Protein AF-A0A940TG88-F1 (afdb_monomer_lite)

Radius of gyration: 20.16 Å; chains: 1; bounding box: 46×36×66 Å

Foldseek 3Di:
DVVVVVVVVVVVVVVVVQVVQVPKDPFFFWKWKDDPNRILDTFAWWKWKWFQHPVGIDIDTDHGDDLVVCVVPPPGREDEQDKIWIATPDFFPDKWKWKDAPVCPVVPVPIHTFDWDDPPPRHGTIGGDDPAWMKMKMKGWHDDPGMTIITIGIDIYHD

Sequence (159 aa):
MKIRRILFPVLLLLLLVAVLLQRVPKSPPLLRILNEGSGLGHINGSYEWTYLSLTGHSGTMACGMHPLDYFTGEKPQHASVGAYQLKFTLPPDELSVCCWPEKEIGNWENAEAIELATSDGVIDAVLQVQPGSYVYQISADWDGLLYEGTAEYCLYVKA

Secondary structure (DSSP, 8-state):
--HHHHHHHHHHHHHHHHHHHHTS-SSPPPEEEEETTEEEEEEPPEEEEEEEETTEEEEEEE----TTGGGTT---PPBPSSEEEEEESS--SEEEEEEEEGGGTT-GGGPEEEPPB-SBTBTT-EEEPPSS-EEEEEEEEEE-SSEEEEEEEEEEE--

pLDDT: mean 81.41, std 11.37, range [52.34, 96.0]

Structure (mmCIF, N/CA/C/O backbone):
data_AF-A0A940TG88-F1
#
_entry.id   AF-A0A940TG88-F1
#
loop_
_atom_site.group_PDB
_atom_site.id
_atom_site.type_symbol
_atom_site.label_atom_id
_atom_site.label_alt_id
_atom_site.label_comp_id
_atom_site.label_asym_id
_atom_site.label_entity_id
_atom_site.label_seq_id
_atom_site.pdbx_PDB_ins_code
_atom_site.Cartn_x
_atom_site.Cartn_y
_atom_site.Cartn_z
_atom_site.occupancy
_atom_site.B_iso_or_equiv
_atom_site.auth_seq_id
_atom_site.auth_comp_id
_atom_site.auth_asym_id
_atom_site.auth_atom_id
_atom_site.pdbx_PDB_model_num
ATOM 1 N N . MET A 1 1 ? 27.847 -11.192 -47.021 1.00 54.84 1 MET A N 1
ATOM 2 C CA . MET A 1 1 ? 26.538 -11.719 -46.550 1.00 54.84 1 MET A CA 1
ATOM 3 C C . MET A 1 1 ? 26.476 -12.094 -45.051 1.00 54.84 1 MET A C 1
ATOM 5 O O . MET A 1 1 ? 25.535 -12.767 -44.654 1.00 54.84 1 MET A O 1
ATOM 9 N N . LYS A 1 2 ? 27.412 -11.645 -44.189 1.00 56.09 2 LYS A N 1
ATOM 10 C CA . LYS A 1 2 ? 27.388 -11.918 -42.729 1.00 56.09 2 LYS A CA 1
ATOM 11 C C . LYS A 1 2 ? 26.710 -10.814 -41.897 1.00 56.09 2 LYS A C 1
ATOM 13 O O . LYS A 1 2 ? 26.048 -11.122 -40.918 1.00 56.09 2 LYS A O 1
ATOM 18 N N . ILE A 1 3 ? 26.773 -9.559 -42.348 1.00 57.62 3 ILE A N 1
ATOM 19 C CA . ILE A 1 3 ? 26.207 -8.390 -41.645 1.00 57.62 3 ILE A CA 1
ATOM 20 C C . ILE A 1 3 ? 24.677 -8.489 -41.495 1.00 57.62 3 ILE A C 1
ATOM 22 O O . ILE A 1 3 ? 24.158 -8.296 -40.403 1.00 57.62 3 ILE A O 1
ATOM 26 N N . ARG A 1 4 ? 23.949 -8.914 -42.541 1.00 58.94 4 ARG A N 1
ATOM 27 C CA . ARG A 1 4 ? 22.483 -9.112 -42.482 1.00 58.94 4 ARG A CA 1
ATOM 28 C C . ARG A 1 4 ? 22.038 -10.224 -41.516 1.00 58.94 4 ARG A C 1
ATOM 30 O O . ARG A 1 4 ? 20.924 -10.160 -41.016 1.00 58.94 4 ARG A O 1
ATOM 37 N N . ARG A 1 5 ? 22.895 -11.220 -41.241 1.00 61.31 5 ARG A N 1
ATOM 38 C CA . ARG A 1 5 ? 22.587 -12.337 -40.325 1.00 61.31 5 ARG A CA 1
ATOM 39 C C . ARG A 1 5 ? 22.680 -11.948 -38.846 1.00 61.31 5 ARG A C 1
ATOM 41 O O . ARG A 1 5 ? 22.061 -12.613 -38.030 1.00 61.31 5 ARG A O 1
ATOM 48 N N . ILE A 1 6 ? 23.419 -10.884 -38.520 1.00 69.12 6 ILE A N 1
ATOM 49 C CA . ILE A 1 6 ? 23.583 -10.372 -37.148 1.00 69.12 6 ILE A CA 1
ATOM 50 C C . ILE A 1 6 ? 22.679 -9.154 -36.911 1.00 69.12 6 ILE A C 1
ATOM 52 O O . ILE A 1 6 ? 22.155 -8.979 -35.817 1.00 69.12 6 ILE A O 1
ATOM 56 N N . LEU A 1 7 ? 22.414 -8.352 -37.949 1.00 77.12 7 LEU A N 1
ATOM 57 C CA . LEU A 1 7 ? 21.547 -7.176 -37.836 1.00 77.12 7 LEU A CA 1
ATOM 58 C C . LEU A 1 7 ? 20.109 -7.538 -37.427 1.00 77.12 7 LEU A C 1
ATOM 60 O O . LEU A 1 7 ? 19.504 -6.840 -36.624 1.00 77.12 7 LEU A O 1
ATOM 64 N N . PHE A 1 8 ? 19.573 -8.640 -37.962 1.00 80.94 8 PHE A N 1
ATOM 65 C CA . PHE A 1 8 ? 18.212 -9.090 -37.668 1.00 80.94 8 PHE A CA 1
ATOM 66 C C . PHE A 1 8 ? 18.001 -9.514 -36.199 1.00 80.94 8 PHE A C 1
ATOM 68 O O . PHE A 1 8 ? 17.086 -8.978 -35.578 1.00 80.94 8 PHE A O 1
ATOM 75 N N . PRO A 1 9 ? 18.821 -10.403 -35.596 1.00 84.94 9 PRO A N 1
ATOM 76 C CA . PRO A 1 9 ? 18.647 -10.768 -34.189 1.00 84.94 9 PRO A CA 1
ATOM 77 C C . PRO A 1 9 ? 18.913 -9.600 -33.231 1.00 84.94 9 PRO A C 1
ATOM 79 O O . PRO A 1 9 ? 18.227 -9.492 -32.222 1.00 84.94 9 PRO A O 1
ATOM 82 N N . VAL A 1 10 ? 19.845 -8.694 -33.555 1.00 86.81 10 VAL A N 1
ATOM 83 C CA . VAL A 1 10 ? 20.082 -7.485 -32.746 1.00 86.81 10 VAL A CA 1
ATOM 84 C C . VAL A 1 10 ? 18.874 -6.549 -32.796 1.00 86.81 10 VAL A C 1
ATOM 86 O O . VAL A 1 10 ? 18.422 -6.082 -31.756 1.00 86.81 10 VAL A O 1
ATOM 89 N N . LEU A 1 11 ? 18.303 -6.314 -33.980 1.00 87.56 11 LEU A N 1
ATOM 90 C CA . LEU A 1 11 ? 17.103 -5.489 -34.122 1.00 87.56 11 LEU A CA 1
ATOM 91 C C . LEU A 1 11 ? 15.898 -6.109 -33.401 1.00 87.56 11 LEU A C 1
ATOM 93 O O . LEU A 1 11 ? 15.152 -5.397 -32.735 1.00 87.56 11 LEU A O 1
ATOM 97 N N . LEU A 1 12 ? 15.729 -7.431 -33.497 1.00 89.50 12 LEU A N 1
ATOM 98 C CA . LEU A 1 12 ? 14.677 -8.152 -32.783 1.00 89.50 12 LEU A CA 1
ATOM 99 C C . LEU A 1 12 ? 14.852 -8.042 -31.262 1.00 89.50 12 LEU A C 1
ATOM 101 O O . LEU A 1 12 ? 13.878 -7.789 -30.562 1.00 89.50 12 LEU A O 1
ATOM 105 N N . LEU A 1 13 ? 16.082 -8.173 -30.755 1.00 88.88 13 LEU A N 1
ATOM 106 C CA . LEU A 1 13 ? 16.380 -8.005 -29.333 1.00 88.88 13 LEU A CA 1
ATOM 107 C C . LEU A 1 13 ? 16.060 -6.583 -28.854 1.00 88.88 13 LEU A C 1
ATOM 109 O O . LEU A 1 13 ? 15.416 -6.423 -27.824 1.00 88.88 13 LEU A O 1
ATOM 113 N N . LEU A 1 14 ? 16.451 -5.557 -29.613 1.00 86.69 14 LEU A N 1
ATOM 114 C CA . LEU A 1 14 ? 16.140 -4.162 -29.281 1.00 86.69 14 LEU A CA 1
ATOM 115 C C . LEU A 1 14 ? 14.629 -3.898 -29.269 1.00 86.69 14 LEU A C 1
ATOM 117 O O . LEU A 1 14 ? 14.137 -3.210 -28.377 1.00 86.69 14 LEU A O 1
ATOM 121 N N . LEU A 1 15 ? 13.885 -4.482 -30.213 1.00 87.50 15 LEU A N 1
ATOM 122 C CA . LEU A 1 15 ? 12.423 -4.415 -30.224 1.00 87.50 15 LEU A CA 1
ATOM 123 C C . LEU A 1 15 ? 11.818 -5.109 -29.000 1.00 87.50 15 LEU A C 1
ATOM 125 O O . LEU A 1 15 ? 10.914 -4.555 -28.383 1.00 87.50 15 LEU A O 1
ATOM 129 N N . LEU A 1 16 ? 12.329 -6.280 -28.610 1.00 87.06 16 LEU A N 1
ATOM 130 C CA . LEU A 1 16 ? 11.867 -6.986 -27.412 1.00 87.06 16 LEU A CA 1
ATOM 131 C C . LEU A 1 16 ? 12.127 -6.172 -26.139 1.00 87.06 16 LEU A C 1
ATOM 133 O O . LEU A 1 16 ? 11.223 -6.034 -25.320 1.00 87.06 16 LEU A O 1
ATOM 137 N N . VAL A 1 17 ? 13.315 -5.579 -25.999 1.00 84.50 17 VAL A N 1
ATOM 138 C CA . VAL A 1 17 ? 13.644 -4.699 -24.865 1.00 84.50 17 VAL A CA 1
ATOM 139 C C . VAL A 1 17 ? 12.727 -3.475 -24.843 1.00 84.50 17 VAL A C 1
ATOM 141 O O . VAL A 1 17 ? 12.180 -3.143 -23.795 1.00 84.50 17 VAL A O 1
ATOM 144 N N . ALA A 1 18 ? 12.487 -2.839 -25.992 1.00 81.19 18 ALA A N 1
ATOM 145 C CA . ALA A 1 18 ? 11.577 -1.699 -26.073 1.00 81.19 18 ALA A CA 1
ATOM 146 C C . ALA A 1 18 ? 10.136 -2.072 -25.684 1.00 81.19 18 ALA A C 1
ATOM 148 O O . ALA A 1 18 ? 9.480 -1.315 -24.972 1.00 81.19 18 ALA A O 1
ATOM 149 N N . VAL A 1 19 ? 9.653 -3.248 -26.098 1.00 85.31 19 VAL A N 1
ATOM 150 C CA . VAL A 1 19 ? 8.323 -3.754 -25.721 1.00 85.31 19 VAL A CA 1
ATOM 151 C C . VAL A 1 19 ? 8.245 -4.082 -24.227 1.00 85.31 19 VAL A C 1
ATOM 153 O O . VAL A 1 19 ? 7.222 -3.807 -23.604 1.00 85.31 19 VAL A O 1
ATOM 156 N N . LEU A 1 20 ? 9.307 -4.637 -23.635 1.00 83.12 20 LEU A N 1
ATOM 157 C CA . LEU A 1 20 ? 9.364 -4.904 -22.194 1.00 83.12 20 LEU A CA 1
ATOM 158 C C . LEU A 1 20 ? 9.310 -3.603 -21.387 1.00 83.12 20 LEU A C 1
ATOM 160 O O . LEU A 1 20 ? 8.483 -3.484 -20.487 1.00 83.12 20 LEU A O 1
ATOM 164 N N . LEU A 1 21 ? 10.106 -2.600 -21.763 1.00 84.19 21 LEU A N 1
ATOM 165 C CA . LEU A 1 21 ? 10.128 -1.296 -21.089 1.00 84.19 21 LEU A CA 1
ATOM 166 C C . LEU A 1 21 ? 8.800 -0.531 -21.214 1.00 84.19 21 LEU A C 1
ATOM 168 O O . LEU A 1 21 ? 8.458 0.253 -20.337 1.00 84.19 21 LEU A O 1
ATOM 172 N N . GLN A 1 22 ? 8.005 -0.774 -22.263 1.00 81.94 22 GLN A N 1
ATOM 173 C CA . GLN A 1 22 ? 6.654 -0.204 -22.382 1.00 81.94 22 GLN A CA 1
ATOM 174 C C . GLN A 1 22 ? 5.649 -0.777 -21.374 1.00 81.94 22 GLN A C 1
ATOM 176 O O . GLN A 1 22 ? 4.619 -0.148 -21.134 1.00 81.94 22 GLN A O 1
ATOM 181 N N . ARG A 1 23 ? 5.918 -1.961 -20.810 1.00 85.19 23 ARG A N 1
ATOM 182 C CA . ARG A 1 23 ? 5.047 -2.626 -19.829 1.00 85.19 23 ARG A CA 1
ATOM 183 C C . ARG A 1 23 ? 5.430 -2.330 -18.383 1.00 85.19 23 ARG A C 1
ATOM 185 O O . ARG A 1 23 ? 4.711 -2.755 -17.485 1.00 85.19 23 ARG A O 1
ATOM 192 N N . VAL A 1 24 ? 6.539 -1.629 -18.166 1.00 89.12 24 VAL A N 1
ATOM 193 C CA . VAL A 1 24 ? 6.973 -1.231 -16.830 1.00 89.12 24 VAL A CA 1
ATOM 194 C C . VAL A 1 24 ? 5.954 -0.233 -16.253 1.00 89.12 24 VAL A C 1
ATOM 196 O O . VAL A 1 24 ? 5.640 0.762 -16.919 1.00 89.12 24 VAL A O 1
ATOM 199 N N . PRO A 1 25 ? 5.401 -0.491 -15.055 1.00 90.69 25 PRO A N 1
ATOM 200 C CA . PRO A 1 25 ? 4.473 0.423 -14.399 1.00 90.69 25 PRO A CA 1
ATOM 201 C C . PRO A 1 25 ? 5.142 1.773 -14.125 1.00 90.69 25 PRO A C 1
ATOM 203 O O . PRO A 1 25 ? 6.251 1.847 -13.602 1.00 90.69 25 PRO A O 1
ATOM 206 N N . LYS A 1 26 ? 4.449 2.856 -14.487 1.00 91.25 26 LYS A N 1
ATOM 207 C CA . LYS A 1 26 ? 4.937 4.241 -14.330 1.00 91.25 26 LYS A CA 1
ATOM 208 C C . LYS A 1 26 ? 4.436 4.927 -13.059 1.00 91.25 26 LYS A C 1
ATOM 210 O O . LYS A 1 26 ? 4.720 6.098 -12.848 1.00 91.25 26 LYS A O 1
ATOM 215 N N . SER A 1 27 ? 3.641 4.212 -12.280 1.00 90.00 27 SER A N 1
ATOM 216 C CA . SER A 1 27 ? 3.081 4.604 -10.994 1.00 90.00 27 SER A CA 1
ATOM 217 C C . SER A 1 27 ? 2.877 3.325 -10.181 1.00 90.00 27 SER A C 1
ATOM 219 O O . SER A 1 27 ? 2.790 2.247 -10.791 1.00 90.00 27 SER A O 1
ATOM 221 N N . PRO A 1 28 ? 2.726 3.420 -8.853 1.00 87.06 28 PRO A N 1
ATOM 222 C CA . PRO A 1 28 ? 2.474 2.248 -8.042 1.00 87.06 28 PRO A CA 1
ATOM 223 C C . PRO A 1 28 ? 1.177 1.555 -8.473 1.00 87.06 28 PRO A C 1
ATOM 225 O O . PRO A 1 28 ? 0.240 2.207 -8.963 1.00 87.06 28 PRO A O 1
ATOM 228 N N . PRO A 1 29 ? 1.093 0.233 -8.289 1.00 84.75 29 PRO A N 1
ATOM 229 C CA . PRO A 1 29 ? -0.133 -0.520 -8.492 1.00 84.75 29 PRO A CA 1
ATOM 230 C C . PRO A 1 29 ? -1.294 0.031 -7.657 1.00 84.75 29 PRO A C 1
ATOM 232 O O . PRO A 1 29 ? -1.144 0.391 -6.494 1.00 84.75 29 PRO A O 1
ATOM 235 N N . LEU A 1 30 ? -2.493 0.065 -8.239 1.00 83.19 30 LEU A N 1
ATOM 236 C CA . LEU A 1 30 ? -3.695 0.462 -7.506 1.00 83.19 30 LEU A CA 1
ATOM 237 C C . LEU A 1 30 ? -4.069 -0.605 -6.469 1.00 83.19 30 LEU A C 1
ATOM 239 O O . LEU A 1 30 ? -4.147 -1.792 -6.811 1.00 83.19 30 LEU A O 1
ATOM 243 N N . LEU A 1 31 ? -4.378 -0.160 -5.247 1.00 87.19 31 LEU A N 1
ATOM 244 C CA . LEU A 1 31 ? -4.985 -0.978 -4.201 1.00 87.19 31 LEU A CA 1
ATOM 245 C C . LEU A 1 31 ? -6.512 -0.973 -4.347 1.00 87.19 31 LEU A C 1
ATOM 247 O O . LEU A 1 31 ? -7.154 0.080 -4.426 1.00 87.19 31 LEU A O 1
ATOM 251 N N . ARG A 1 32 ? -7.098 -2.171 -4.351 1.00 87.25 32 ARG A N 1
ATOM 252 C CA . ARG A 1 32 ? -8.535 -2.406 -4.205 1.00 87.25 32 ARG A CA 1
ATOM 253 C C . ARG A 1 32 ? -8.812 -3.085 -2.879 1.00 87.25 32 ARG A C 1
ATOM 255 O O . ARG A 1 32 ? -8.217 -4.116 -2.581 1.00 87.25 32 ARG A O 1
ATOM 262 N N . ILE A 1 33 ? -9.775 -2.550 -2.140 1.00 84.94 33 ILE A N 1
ATOM 263 C CA . ILE A 1 33 ? -10.226 -3.129 -0.877 1.00 84.94 33 ILE A CA 1
ATOM 264 C C . ILE A 1 33 ? -11.574 -3.817 -1.106 1.00 84.94 33 ILE A C 1
ATOM 266 O O . ILE A 1 33 ? -12.520 -3.191 -1.588 1.00 84.94 33 ILE A O 1
ATOM 270 N N . LEU A 1 34 ? -11.664 -5.115 -0.807 1.00 85.31 34 LEU A N 1
ATOM 271 C CA . LEU A 1 34 ? -12.874 -5.917 -1.029 1.00 85.31 34 LEU A CA 1
ATOM 272 C C . LEU A 1 34 ? -13.433 -6.456 0.291 1.00 85.31 34 LEU A C 1
ATOM 274 O O . LEU A 1 34 ? -12.690 -7.044 1.070 1.00 85.31 34 LEU A O 1
ATOM 278 N N . ASN A 1 35 ? -14.745 -6.333 0.489 1.00 81.31 35 ASN A N 1
ATOM 279 C CA . ASN A 1 35 ? -15.496 -6.971 1.571 1.00 81.31 35 ASN A CA 1
ATOM 280 C C . ASN A 1 35 ? -16.485 -7.969 0.963 1.00 81.31 35 ASN A C 1
ATOM 282 O O . ASN A 1 35 ? -17.345 -7.567 0.183 1.00 81.31 35 ASN A O 1
ATOM 286 N N . GLU A 1 36 ? -16.320 -9.266 1.233 1.00 72.12 36 GLU A N 1
ATOM 287 C CA . GLU A 1 36 ? -17.204 -10.326 0.703 1.00 72.12 36 GLU A CA 1
ATOM 288 C C . GLU A 1 36 ? -17.443 -10.248 -0.827 1.00 72.12 36 GLU A C 1
ATOM 290 O O . GLU A 1 36 ? -18.507 -10.581 -1.342 1.00 72.12 36 GLU A O 1
ATOM 295 N N . GLY A 1 37 ? -16.445 -9.776 -1.585 1.00 64.94 37 GLY A N 1
ATOM 296 C CA . GLY A 1 37 ? -16.525 -9.597 -3.042 1.00 64.94 37 GLY A CA 1
ATOM 297 C C . GLY A 1 37 ? -17.142 -8.271 -3.512 1.00 64.94 37 GLY A C 1
ATOM 298 O O . GLY A 1 37 ? -17.016 -7.937 -4.691 1.00 64.94 37 GLY A O 1
ATOM 299 N N . SER A 1 38 ? -17.724 -7.475 -2.613 1.00 65.69 38 SER A N 1
ATOM 300 C CA . SER A 1 38 ? -18.133 -6.094 -2.884 1.00 65.69 38 SER A CA 1
ATOM 301 C C . SER A 1 38 ? -16.947 -5.153 -2.668 1.00 65.69 38 SER A C 1
ATOM 303 O O . SER A 1 38 ? -16.378 -5.069 -1.581 1.00 65.69 38 SER A O 1
ATOM 305 N N . GLY A 1 39 ? -16.520 -4.472 -3.732 1.00 65.00 39 GLY A N 1
ATOM 306 C CA . GLY A 1 39 ? -15.365 -3.581 -3.673 1.00 65.00 39 GLY A CA 1
ATOM 307 C C . GLY A 1 39 ? -15.700 -2.217 -3.083 1.00 65.00 39 GLY A C 1
ATOM 308 O O . GLY A 1 39 ? -16.563 -1.513 -3.604 1.00 65.00 39 GLY A O 1
ATOM 309 N N . LEU A 1 40 ? -14.930 -1.797 -2.082 1.00 64.81 40 LEU A N 1
ATOM 310 C CA . LEU A 1 40 ? -14.835 -0.413 -1.628 1.00 64.81 40 LEU A CA 1
ATOM 311 C C . LEU A 1 40 ? -13.943 0.409 -2.579 1.00 64.81 40 LEU A C 1
ATOM 313 O O . LEU A 1 40 ? -13.131 1.188 -2.126 1.00 64.81 40 LEU A O 1
ATOM 317 N N . GLY A 1 41 ? -14.055 0.257 -3.901 1.00 65.62 41 GLY A N 1
ATOM 318 C CA . GLY A 1 41 ? -13.351 1.122 -4.861 1.00 65.62 41 GLY A CA 1
ATOM 319 C C . GLY A 1 41 ? -11.814 1.018 -4.900 1.00 65.62 41 GLY A C 1
ATOM 320 O O . GLY A 1 41 ? -11.213 0.059 -4.415 1.00 65.62 41 GLY A O 1
ATOM 321 N N . HIS A 1 42 ? -11.198 1.989 -5.584 1.00 66.19 42 HIS A N 1
ATOM 322 C CA . HIS A 1 42 ? -9.745 2.179 -5.642 1.00 66.19 42 HIS A CA 1
ATOM 323 C C . HIS A 1 42 ? -9.354 3.286 -4.673 1.00 66.19 42 HIS A C 1
ATOM 325 O O . HIS A 1 42 ? -9.984 4.345 -4.684 1.00 66.19 42 HIS A O 1
ATOM 331 N N . ILE A 1 43 ? -8.290 3.069 -3.907 1.00 71.69 43 ILE A N 1
ATOM 332 C CA . ILE A 1 43 ? -7.747 4.092 -3.017 1.00 71.69 43 ILE A CA 1
ATOM 333 C C . ILE A 1 43 ? -6.506 4.678 -3.679 1.00 71.69 43 ILE A C 1
ATOM 335 O O . ILE A 1 43 ? -5.583 3.947 -4.037 1.00 71.69 43 ILE A O 1
ATOM 339 N N . ASN A 1 44 ? -6.509 5.997 -3.865 1.00 68.44 44 ASN A N 1
ATOM 340 C CA . ASN A 1 44 ? -5.319 6.726 -4.283 1.00 68.44 44 ASN A CA 1
ATOM 341 C C . ASN A 1 44 ? -4.524 7.095 -3.035 1.00 68.44 44 ASN A C 1
ATOM 343 O O . ASN A 1 44 ? -5.040 7.767 -2.142 1.00 68.44 44 ASN A O 1
ATOM 347 N N . GLY A 1 45 ? -3.291 6.613 -2.991 1.00 77.62 45 GLY A N 1
ATOM 348 C CA . GLY A 1 45 ? -2.352 6.855 -1.913 1.00 77.62 45 GLY A CA 1
ATOM 349 C C . GLY A 1 45 ? -1.325 7.932 -2.239 1.00 77.62 45 GLY A C 1
ATOM 350 O O . GLY A 1 45 ? -1.212 8.370 -3.389 1.00 77.62 45 GLY A O 1
ATOM 351 N N . SER A 1 46 ? -0.565 8.331 -1.224 1.00 89.00 46 SER A N 1
ATOM 352 C CA . SER A 1 46 ? 0.715 9.009 -1.430 1.00 89.00 46 SER A CA 1
ATOM 353 C C . SER A 1 46 ? 1.727 8.002 -1.953 1.00 89.00 46 SER A C 1
ATOM 355 O O . SER A 1 46 ? 1.664 6.831 -1.588 1.00 89.00 46 SER A O 1
ATOM 357 N N . TYR A 1 47 ? 2.640 8.422 -2.821 1.00 92.94 47 TYR A N 1
ATOM 358 C CA . TYR A 1 47 ? 3.673 7.524 -3.318 1.00 92.94 47 TYR A CA 1
ATOM 359 C C . TYR A 1 47 ? 4.924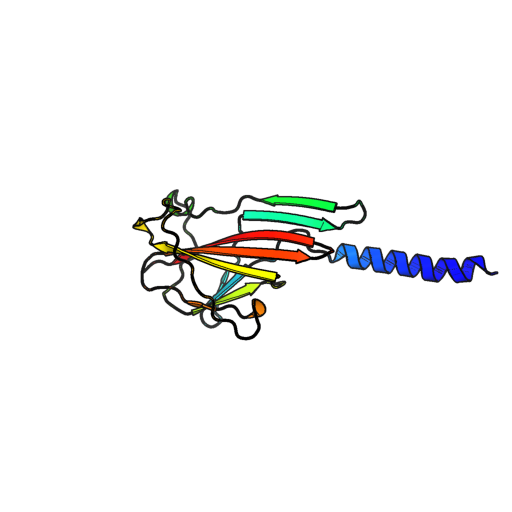 8.241 -3.801 1.00 92.94 47 TYR A C 1
ATOM 361 O O . TYR A 1 47 ? 4.872 9.381 -4.276 1.00 92.94 47 TYR A O 1
ATOM 369 N N . GLU A 1 48 ? 6.021 7.495 -3.785 1.00 94.38 48 GLU A N 1
ATOM 370 C CA . GLU A 1 48 ? 7.252 7.775 -4.511 1.00 94.38 48 GLU A CA 1
ATOM 371 C C . GLU A 1 48 ? 7.575 6.554 -5.373 1.00 94.38 48 GLU A C 1
ATOM 373 O O . GLU A 1 48 ? 7.564 5.425 -4.894 1.00 94.38 48 GLU A O 1
ATOM 378 N N . TRP A 1 49 ? 7.789 6.761 -6.671 1.00 95.69 49 TRP A N 1
ATOM 379 C CA . TRP A 1 49 ? 7.902 5.673 -7.637 1.00 95.69 49 TRP A CA 1
ATOM 380 C C . TRP A 1 49 ? 8.983 5.950 -8.666 1.00 95.69 49 TRP A C 1
ATOM 382 O O . TRP A 1 49 ? 8.922 6.954 -9.382 1.00 95.69 49 TRP A O 1
ATOM 392 N N . THR A 1 50 ? 9.914 5.018 -8.805 1.00 95.81 50 THR A N 1
ATOM 393 C CA . THR A 1 50 ? 10.981 5.046 -9.800 1.00 95.81 50 THR A CA 1
ATOM 394 C C . THR A 1 50 ? 10.800 3.891 -10.771 1.00 95.81 50 THR A C 1
ATOM 396 O O . THR A 1 50 ? 10.454 2.780 -10.390 1.00 95.81 50 THR A O 1
ATOM 399 N N . TYR A 1 51 ? 11.026 4.138 -12.059 1.00 94.62 51 TYR A N 1
ATOM 400 C CA . TYR A 1 51 ? 10.945 3.099 -13.080 1.00 94.62 51 TYR A CA 1
ATOM 401 C C . TYR A 1 51 ? 11.970 3.286 -14.195 1.00 94.62 51 TYR A C 1
ATOM 403 O O . TYR A 1 51 ? 12.374 4.404 -14.534 1.00 94.62 51 TYR A O 1
ATOM 411 N N . LEU A 1 52 ? 12.375 2.174 -14.804 1.00 92.88 52 LEU A N 1
ATOM 412 C CA . LEU A 1 52 ? 13.274 2.158 -15.945 1.00 92.88 52 LEU A CA 1
ATOM 413 C C . LEU A 1 52 ? 12.513 2.467 -17.238 1.00 92.88 52 LEU A C 1
ATOM 415 O O . LEU A 1 52 ? 11.534 1.814 -17.598 1.00 92.88 52 LEU A O 1
ATOM 419 N N . SER A 1 53 ? 13.017 3.448 -17.980 1.00 89.06 53 SER A N 1
ATOM 420 C CA . SER A 1 53 ? 12.521 3.847 -19.294 1.00 89.06 53 SER A CA 1
ATOM 421 C C . SER A 1 53 ? 13.616 3.733 -20.361 1.00 89.06 53 SER A C 1
ATOM 423 O O . SER A 1 53 ? 14.788 3.502 -20.062 1.00 89.06 53 SER A O 1
ATOM 425 N N . LEU A 1 54 ? 13.258 3.960 -21.630 1.00 86.19 54 LEU A N 1
ATOM 426 C CA . LEU A 1 54 ? 14.226 4.012 -22.737 1.00 86.19 54 LEU A CA 1
ATOM 427 C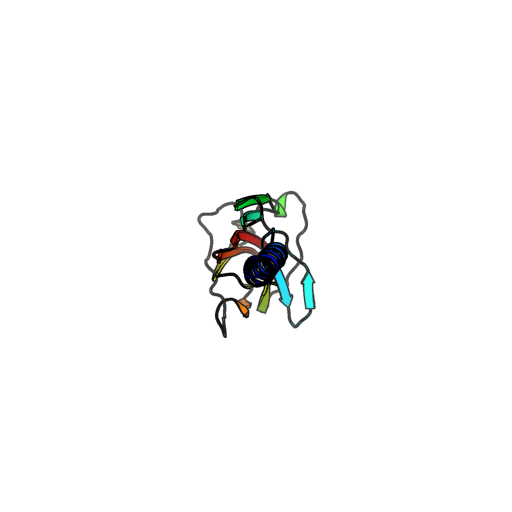 C . LEU A 1 54 ? 15.284 5.117 -22.575 1.00 86.19 54 LEU A C 1
ATOM 429 O O . LEU A 1 54 ? 16.343 5.035 -23.191 1.00 86.19 54 LEU A O 1
ATOM 433 N N . THR A 1 55 ? 15.003 6.142 -21.769 1.00 85.75 55 THR A N 1
ATOM 434 C CA . THR A 1 55 ? 15.912 7.265 -21.504 1.00 85.75 55 THR A CA 1
ATOM 435 C C . THR A 1 55 ? 16.671 7.128 -20.181 1.00 85.75 55 THR A C 1
ATOM 437 O O . THR A 1 55 ? 17.401 8.043 -19.814 1.00 85.75 55 THR A O 1
ATOM 440 N N . GLY A 1 56 ? 16.525 6.003 -19.471 1.00 87.75 56 GLY A N 1
ATOM 441 C CA . GLY A 1 56 ? 17.079 5.779 -18.131 1.00 87.75 56 GLY A CA 1
ATOM 442 C C . GLY A 1 56 ? 15.997 5.749 -17.050 1.00 87.75 56 GLY A C 1
ATOM 443 O O . GLY A 1 56 ? 14.819 5.551 -17.352 1.00 87.75 56 GLY A O 1
ATOM 444 N N . HIS A 1 57 ? 16.384 5.930 -15.790 1.00 91.69 57 HIS A N 1
ATOM 445 C CA . HIS A 1 57 ? 15.440 5.954 -14.670 1.00 91.69 57 HIS A CA 1
ATOM 446 C C . HIS A 1 57 ? 14.588 7.228 -14.689 1.00 91.69 57 HIS A C 1
ATOM 448 O O . HIS A 1 57 ? 15.057 8.307 -15.054 1.00 91.69 57 HIS A O 1
ATOM 454 N N . SER A 1 58 ? 13.317 7.097 -14.333 1.00 94.12 58 SER A N 1
ATOM 455 C CA . SER A 1 58 ? 12.362 8.196 -14.206 1.00 94.12 58 SER A CA 1
ATOM 456 C C . SER A 1 58 ? 11.617 8.062 -12.888 1.00 94.12 58 SER A C 1
ATOM 458 O O . SER A 1 58 ? 11.148 6.976 -12.566 1.00 94.12 58 SER A O 1
ATOM 460 N N . GLY A 1 59 ? 11.518 9.167 -12.150 1.00 92.62 59 GLY A N 1
ATOM 461 C CA . GLY A 1 59 ? 10.817 9.240 -10.873 1.00 92.62 59 GLY A CA 1
ATOM 462 C C . GLY A 1 59 ? 9.495 9.993 -11.000 1.00 92.62 59 GLY A C 1
ATOM 463 O O . GLY A 1 59 ? 9.391 10.971 -11.744 1.00 92.62 59 GLY A O 1
ATOM 464 N N . THR A 1 60 ? 8.487 9.545 -10.265 1.00 93.06 60 THR A N 1
ATOM 465 C CA . THR A 1 60 ? 7.203 10.225 -10.092 1.00 93.06 60 THR A CA 1
ATOM 466 C C . THR A 1 60 ? 6.803 10.159 -8.630 1.00 93.06 60 THR A C 1
ATOM 468 O O . THR A 1 60 ? 7.079 9.175 -7.955 1.00 93.06 60 THR A O 1
ATOM 471 N N . MET A 1 61 ? 6.129 11.195 -8.154 1.00 92.44 61 MET A N 1
ATOM 472 C CA . MET A 1 61 ? 5.588 11.234 -6.803 1.00 92.44 61 MET A CA 1
ATOM 473 C C . MET A 1 61 ? 4.208 11.872 -6.843 1.00 92.44 61 MET A C 1
ATOM 475 O O . MET A 1 61 ? 3.948 12.743 -7.683 1.00 92.44 61 MET A O 1
ATOM 479 N N . ALA A 1 62 ? 3.338 11.449 -5.941 1.00 89.31 62 ALA A N 1
ATOM 480 C CA . ALA A 1 62 ? 2.072 12.116 -5.699 1.00 89.31 62 ALA A CA 1
ATOM 481 C C . ALA A 1 62 ? 1.795 12.143 -4.203 1.00 89.31 62 ALA A C 1
ATOM 483 O O . ALA A 1 62 ? 2.065 11.174 -3.497 1.00 89.31 62 ALA A O 1
ATOM 484 N N . CYS A 1 63 ? 1.212 13.243 -3.741 1.00 82.06 63 CYS A N 1
ATOM 485 C CA . CYS A 1 63 ? 0.602 13.290 -2.423 1.00 82.06 63 CYS A CA 1
ATOM 486 C C . CYS A 1 63 ? -0.853 12.847 -2.574 1.00 82.06 63 CYS A C 1
ATOM 488 O O . CYS A 1 63 ? -1.611 13.453 -3.337 1.00 82.06 63 CYS A O 1
ATOM 490 N N . GLY A 1 64 ? -1.214 11.765 -1.896 1.00 74.06 64 GLY A N 1
ATOM 491 C CA . GLY A 1 64 ? -2.586 11.309 -1.761 1.00 74.06 64 GLY A CA 1
ATOM 492 C C . GLY A 1 64 ? -3.252 11.921 -0.536 1.00 74.06 64 GLY A C 1
ATOM 493 O O . GLY A 1 64 ? -2.725 12.835 0.098 1.00 74.06 64 GLY A O 1
ATOM 494 N N . MET A 1 65 ? -4.427 11.391 -0.214 1.00 68.00 65 MET A N 1
ATOM 495 C CA . MET A 1 65 ? -5.152 11.769 0.993 1.00 68.00 65 MET A CA 1
ATOM 496 C C . MET A 1 65 ? -4.386 11.253 2.217 1.00 68.00 65 MET A C 1
ATOM 498 O O . MET A 1 65 ? -4.192 10.044 2.368 1.00 68.00 65 MET A O 1
ATOM 502 N N . HIS A 1 66 ? -3.951 12.165 3.083 1.00 67.25 66 HIS A N 1
ATOM 503 C CA . HIS A 1 66 ? -3.306 11.822 4.345 1.00 67.25 66 HIS A CA 1
ATOM 504 C C . HIS A 1 66 ? -4.357 11.426 5.386 1.00 67.25 66 HIS A C 1
ATOM 506 O O . HIS A 1 66 ? -5.490 11.907 5.314 1.00 67.25 66 HIS A O 1
ATOM 512 N N . PRO A 1 67 ? -3.990 10.662 6.433 1.00 64.25 67 PRO A N 1
ATOM 513 C CA . PRO A 1 67 ? -4.885 10.330 7.546 1.00 64.25 67 PRO A CA 1
ATOM 514 C C . PRO A 1 67 ? -5.601 11.532 8.192 1.00 64.25 67 PRO A C 1
ATOM 516 O O . PRO A 1 67 ? -6.681 11.379 8.753 1.00 64.25 67 PRO A O 1
ATOM 519 N N . LEU A 1 68 ? -5.026 12.737 8.107 1.00 64.81 68 LEU A N 1
ATOM 520 C CA . LEU A 1 68 ? -5.595 13.969 8.668 1.00 64.81 68 LEU A CA 1
ATOM 521 C C . LEU A 1 68 ? -6.587 14.687 7.742 1.00 64.81 68 LEU A C 1
ATOM 523 O O . LEU A 1 68 ? -7.461 15.404 8.236 1.00 64.81 68 LEU A O 1
ATOM 527 N N . ASP A 1 69 ? -6.503 14.465 6.428 1.00 66.81 69 ASP A N 1
ATOM 528 C CA . ASP A 1 69 ? -7.418 15.064 5.442 1.00 66.81 69 ASP A CA 1
ATOM 529 C C . ASP A 1 69 ? -8.867 14.564 5.646 1.00 66.81 69 ASP A C 1
ATOM 531 O O . ASP A 1 69 ? -9.842 15.244 5.330 1.00 66.81 69 ASP A O 1
ATOM 535 N N . TYR A 1 70 ? -9.019 13.433 6.336 1.00 61.38 70 TYR A N 1
ATOM 536 C CA . TYR A 1 70 ? -10.285 12.863 6.797 1.00 61.38 70 TYR A CA 1
ATOM 537 C C . TYR A 1 70 ? -11.124 13.815 7.667 1.00 61.38 70 TYR A C 1
ATOM 539 O O . TYR A 1 70 ? -12.355 13.737 7.663 1.00 61.38 70 TYR A O 1
ATOM 547 N N . PHE A 1 71 ? -10.492 14.733 8.407 1.00 56.56 71 PHE A N 1
ATOM 548 C CA . PHE A 1 71 ? -11.198 15.690 9.272 1.00 56.56 71 PHE A CA 1
ATOM 549 C C . PHE A 1 71 ? -11.422 17.058 8.643 1.00 56.56 71 PHE A C 1
ATOM 551 O O . PHE A 1 71 ? -12.227 17.836 9.158 1.00 56.56 71 PHE A O 1
ATOM 558 N N . THR A 1 72 ? -10.750 17.367 7.532 1.00 58.50 72 THR A N 1
ATOM 559 C CA . THR A 1 72 ? -10.946 18.639 6.820 1.00 58.50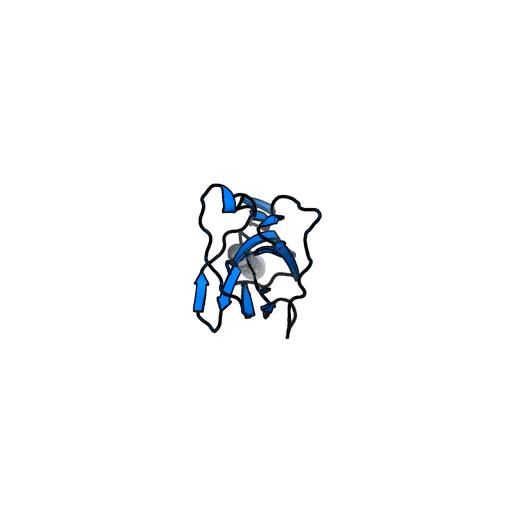 72 THR A CA 1
ATOM 560 C C . THR A 1 72 ? -12.217 18.631 5.961 1.00 58.50 72 THR A C 1
ATOM 562 O O . THR A 1 72 ? -12.584 19.656 5.388 1.00 58.50 72 THR A O 1
ATOM 565 N N . GLY A 1 73 ? -12.957 17.514 5.958 1.00 54.66 73 GLY A N 1
ATOM 566 C CA . GLY A 1 73 ? -14.290 17.386 5.370 1.00 54.66 73 GLY A CA 1
ATOM 567 C C . GLY A 1 73 ? -14.352 16.488 4.137 1.00 54.66 73 GLY A C 1
ATOM 568 O O . GLY A 1 73 ? -15.448 16.277 3.607 1.00 54.66 73 GLY A O 1
ATOM 569 N N . GLU A 1 74 ? -13.223 15.925 3.699 1.00 53.97 74 GLU A N 1
ATOM 570 C CA . GLU A 1 74 ? -13.204 14.873 2.686 1.00 53.97 74 GLU A CA 1
ATOM 571 C C . GLU A 1 74 ? -13.717 13.571 3.309 1.00 53.97 74 GLU A C 1
ATOM 573 O O . GLU A 1 74 ? -13.128 13.006 4.226 1.00 53.97 74 GLU A O 1
ATOM 578 N N . LYS A 1 75 ? -14.898 13.127 2.864 1.00 52.34 75 LYS A N 1
ATOM 579 C CA . LYS A 1 75 ? -15.534 11.921 3.397 1.00 52.34 75 LYS A CA 1
ATOM 580 C C . LYS A 1 75 ? -14.953 10.698 2.691 1.00 52.34 75 LYS A C 1
ATOM 582 O O . LYS A 1 75 ? -15.210 10.528 1.498 1.00 52.34 75 LYS A O 1
ATOM 587 N N . PRO A 1 76 ? -14.223 9.829 3.395 1.00 56.59 76 PRO A N 1
ATOM 588 C CA . PRO A 1 76 ? -13.688 8.611 2.812 1.00 56.59 76 PRO A CA 1
ATOM 589 C C . PRO A 1 76 ? -14.775 7.568 2.564 1.00 56.59 76 PRO A C 1
ATOM 591 O O . PRO A 1 76 ? -15.931 7.688 2.978 1.00 56.59 76 PRO A O 1
ATOM 594 N N . GLN A 1 77 ? -14.355 6.486 1.927 1.00 56.44 77 GLN A N 1
ATOM 595 C CA . GLN A 1 77 ? -15.167 5.304 1.725 1.00 56.44 77 GLN A CA 1
ATOM 596 C C . GLN A 1 77 ? -15.419 4.592 3.059 1.00 56.44 77 GLN A C 1
ATOM 598 O O . GLN A 1 77 ? -14.480 4.199 3.743 1.00 56.44 77 GLN A O 1
ATOM 603 N N . HIS A 1 78 ? -16.692 4.450 3.436 1.00 61.09 78 HIS A N 1
ATOM 604 C CA . HIS A 1 78 ? -17.083 3.790 4.677 1.00 61.09 78 HIS A CA 1
ATOM 605 C C . HIS A 1 78 ? -16.934 2.270 4.566 1.00 61.09 78 HIS A C 1
ATOM 607 O O . HIS A 1 78 ? -17.612 1.629 3.763 1.00 61.09 78 HIS A O 1
ATOM 613 N N . ALA A 1 79 ? -16.080 1.709 5.417 1.00 64.88 79 ALA A N 1
ATOM 614 C CA . ALA A 1 79 ? -16.010 0.285 5.714 1.00 64.88 79 ALA A CA 1
ATOM 615 C C . ALA A 1 79 ? -16.807 -0.028 6.994 1.00 64.88 79 ALA A C 1
ATOM 617 O O . ALA A 1 79 ? -16.727 0.719 7.969 1.00 64.88 79 ALA A O 1
ATOM 618 N N . SER A 1 80 ? -17.556 -1.134 7.000 1.00 69.19 80 SER A N 1
ATOM 619 C CA . SER A 1 80 ? -18.092 -1.758 8.217 1.00 69.19 80 SER A CA 1
ATOM 620 C C . SER A 1 80 ? -17.042 -2.652 8.884 1.00 69.19 80 SER A C 1
ATOM 622 O O . SER A 1 80 ? -16.068 -3.056 8.252 1.00 69.19 80 SER A O 1
ATOM 624 N N . VAL A 1 81 ? -17.247 -3.023 10.144 1.00 73.6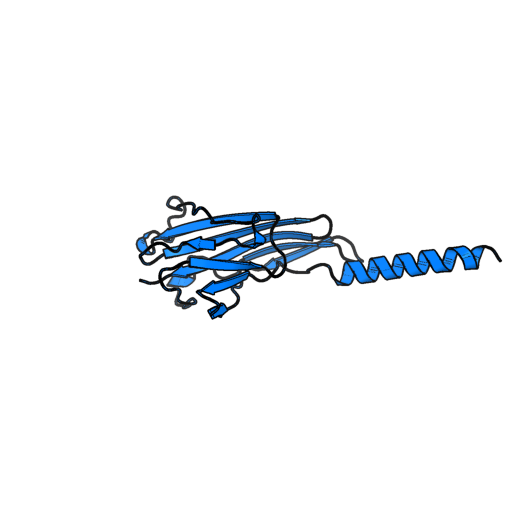2 81 VAL A N 1
ATOM 625 C CA . VAL A 1 81 ? -16.405 -4.030 10.815 1.00 73.62 81 VAL A CA 1
ATOM 626 C C . VAL A 1 81 ? -16.431 -5.346 10.024 1.00 73.62 81 VAL A C 1
ATOM 628 O O . VAL A 1 81 ? -17.501 -5.793 9.609 1.00 73.62 81 VAL A O 1
ATOM 631 N N . GLY A 1 82 ? -15.264 -5.955 9.793 1.00 79.94 82 GLY A N 1
ATOM 632 C CA . GLY A 1 82 ? -15.152 -7.207 9.045 1.00 79.94 82 GLY A CA 1
ATOM 633 C C . GLY A 1 82 ? -13.764 -7.470 8.460 1.00 79.94 82 GLY A C 1
ATOM 634 O O . GLY A 1 82 ? -12.810 -6.734 8.711 1.00 79.94 82 GLY A O 1
ATOM 635 N N . ALA A 1 83 ? -13.675 -8.532 7.662 1.00 85.25 83 ALA A N 1
ATOM 636 C CA . ALA A 1 83 ? -12.460 -8.921 6.957 1.00 85.25 83 ALA A CA 1
ATOM 637 C C . ALA A 1 83 ? -12.418 -8.291 5.559 1.00 85.25 83 ALA A C 1
ATOM 639 O O . ALA A 1 83 ? -13.377 -8.401 4.789 1.00 85.25 83 ALA A O 1
ATOM 640 N N . TYR A 1 84 ? -11.291 -7.670 5.220 1.00 86.12 84 TYR A N 1
ATOM 641 C CA . TYR A 1 84 ? -11.089 -6.995 3.944 1.00 86.12 84 TYR A CA 1
ATOM 642 C C . TYR A 1 84 ? -9.898 -7.567 3.195 1.00 86.12 84 TYR A C 1
ATOM 644 O O . TYR A 1 84 ? -8.793 -7.610 3.723 1.00 86.12 84 TYR A O 1
ATOM 652 N N . GLN A 1 85 ? -10.106 -7.963 1.942 1.00 89.12 85 GLN A N 1
ATOM 653 C CA . GLN A 1 85 ? -9.014 -8.387 1.069 1.00 89.12 85 GLN A CA 1
ATOM 654 C C . GLN A 1 85 ? -8.337 -7.161 0.459 1.00 89.12 85 GLN A C 1
ATOM 656 O O . GLN A 1 85 ? -9.008 -6.328 -0.162 1.00 89.12 85 GLN A O 1
ATOM 661 N N . LEU A 1 86 ? -7.016 -7.088 0.602 1.00 89.50 86 LEU A N 1
ATOM 662 C CA . LEU A 1 86 ? -6.166 -6.085 -0.028 1.00 89.50 86 LEU A CA 1
ATOM 663 C C . LEU A 1 86 ? -5.673 -6.646 -1.364 1.00 89.50 86 LEU A C 1
ATOM 665 O O . LEU A 1 86 ? -4.830 -7.536 -1.401 1.00 89.50 86 LEU A O 1
ATOM 669 N N . LYS A 1 87 ? -6.229 -6.158 -2.476 1.00 89.12 87 LYS A N 1
ATOM 670 C CA . LYS A 1 87 ? -5.866 -6.628 -3.817 1.00 89.12 87 LYS A CA 1
ATOM 671 C C . LYS A 1 87 ? -5.100 -5.574 -4.588 1.00 89.12 87 LYS A C 1
ATOM 673 O O . LYS A 1 87 ? -5.660 -4.550 -4.981 1.00 89.12 87 LYS A O 1
ATOM 678 N N . PHE A 1 88 ? -3.847 -5.888 -4.880 1.00 88.00 88 PHE A N 1
ATOM 679 C CA . PHE A 1 88 ? -3.005 -5.107 -5.770 1.00 88.00 88 PHE A CA 1
ATOM 680 C C . PHE A 1 88 ? -3.052 -5.679 -7.187 1.00 88.00 88 PHE A C 1
ATOM 682 O O . PHE A 1 88 ? -3.152 -6.888 -7.387 1.00 88.00 88 PHE A O 1
ATOM 689 N N . THR A 1 89 ? -2.959 -4.808 -8.193 1.00 86.69 89 THR A N 1
ATOM 690 C CA . THR A 1 89 ? -2.820 -5.261 -9.596 1.00 86.69 89 THR A CA 1
ATOM 691 C C . THR A 1 89 ? -1.477 -5.965 -9.827 1.00 86.69 89 THR A C 1
ATOM 693 O O . THR A 1 89 ? -1.361 -6.838 -10.684 1.00 86.69 89 THR A O 1
ATOM 696 N N . LEU A 1 90 ? -0.477 -5.586 -9.037 1.00 87.56 90 LEU A N 1
ATOM 697 C CA . LEU A 1 90 ? 0.832 -6.204 -8.939 1.00 87.56 90 LEU A CA 1
ATOM 698 C C . LEU A 1 90 ? 1.192 -6.197 -7.444 1.00 87.56 90 LEU A C 1
ATOM 700 O O . LEU A 1 90 ? 1.207 -5.109 -6.864 1.00 87.56 90 LEU A O 1
ATOM 704 N N . PRO A 1 91 ? 1.402 -7.361 -6.811 1.00 90.38 91 PRO A N 1
ATOM 705 C CA . PRO A 1 91 ? 1.667 -7.434 -5.378 1.00 90.38 91 PRO A CA 1
ATOM 706 C C . PRO A 1 91 ? 2.965 -6.691 -5.016 1.00 90.38 91 PRO A C 1
ATOM 708 O O . PRO A 1 91 ? 3.905 -6.731 -5.814 1.00 90.38 91 PRO A O 1
ATOM 711 N N . PRO A 1 92 ? 3.002 -5.993 -3.869 1.00 92.50 92 PRO A N 1
ATOM 712 C CA . PRO A 1 92 ? 4.236 -5.482 -3.290 1.00 92.50 92 PRO A CA 1
ATOM 713 C C . PRO A 1 92 ? 5.111 -6.602 -2.731 1.00 92.50 92 PRO A C 1
ATOM 715 O O . PRO A 1 92 ? 4.626 -7.702 -2.446 1.00 92.50 92 PRO A O 1
ATOM 718 N N . ASP A 1 93 ? 6.394 -6.292 -2.575 1.00 92.19 93 ASP A N 1
ATOM 719 C CA . ASP A 1 93 ? 7.384 -7.158 -1.941 1.00 92.19 93 ASP A CA 1
ATOM 720 C C . ASP A 1 93 ? 7.216 -7.130 -0.414 1.00 92.19 93 ASP A C 1
ATOM 722 O O . ASP A 1 93 ? 7.258 -8.177 0.237 1.00 92.19 93 ASP A O 1
ATOM 726 N N . GLU A 1 94 ? 6.912 -5.954 0.146 1.00 91.81 94 GLU A N 1
ATOM 727 C CA . GLU A 1 94 ? 6.578 -5.773 1.559 1.00 91.81 94 GLU A CA 1
ATOM 728 C C . GLU A 1 94 ? 5.250 -5.022 1.737 1.00 91.81 94 GLU A C 1
ATOM 730 O O . GLU A 1 94 ? 4.922 -4.080 1.013 1.00 91.81 94 GLU A O 1
ATOM 735 N N . LEU A 1 95 ? 4.463 -5.456 2.724 1.00 92.94 95 LEU A N 1
ATOM 736 C CA . LEU A 1 95 ? 3.191 -4.841 3.078 1.00 92.94 95 LEU A CA 1
ATOM 737 C C . LEU A 1 95 ? 3.049 -4.778 4.594 1.00 92.94 95 LEU A C 1
ATOM 739 O O . LEU A 1 95 ? 3.122 -5.800 5.276 1.00 92.94 95 LEU A O 1
ATOM 743 N N . SER A 1 96 ? 2.773 -3.585 5.106 1.00 92.31 96 SER A N 1
ATOM 744 C CA . SER A 1 96 ? 2.483 -3.354 6.517 1.00 92.31 96 SER A CA 1
ATOM 745 C C . SER A 1 96 ? 1.213 -2.528 6.678 1.00 92.31 96 SER A C 1
ATOM 747 O O . SER A 1 96 ? 0.829 -1.750 5.801 1.00 92.31 96 SER A O 1
ATOM 749 N N . VAL A 1 97 ? 0.524 -2.733 7.799 1.00 91.94 97 VAL A N 1
ATOM 750 C CA . VAL A 1 97 ? -0.649 -1.943 8.164 1.00 91.94 97 VAL A CA 1
ATOM 751 C C . VAL A 1 97 ? -0.518 -1.496 9.605 1.00 91.94 97 VAL A C 1
ATOM 753 O O . VAL A 1 97 ? -0.146 -2.273 10.483 1.00 91.94 97 VAL A O 1
ATOM 756 N N . CYS A 1 98 ? -0.873 -0.246 9.852 1.00 90.56 98 CYS A N 1
ATOM 757 C CA . CYS A 1 98 ? -1.108 0.265 11.190 1.00 90.56 98 CYS A CA 1
ATOM 758 C C . CYS A 1 98 ? -2.449 0.992 11.249 1.00 90.56 98 CYS A C 1
ATOM 760 O O . CYS A 1 98 ? -3.053 1.313 10.219 1.00 90.56 98 CYS A O 1
ATOM 762 N N . CYS A 1 99 ? -2.948 1.215 12.459 1.00 88.94 99 CYS A N 1
ATOM 763 C CA . CYS A 1 99 ? -4.183 1.949 12.665 1.00 88.94 99 CYS A CA 1
ATOM 764 C C . CYS A 1 99 ? -4.119 2.893 13.864 1.00 88.94 99 CYS A C 1
ATOM 766 O O . CYS A 1 99 ? -3.330 2.705 14.792 1.00 88.94 99 CYS A O 1
ATOM 768 N N . TRP A 1 100 ? -5.004 3.885 13.840 1.00 88.31 100 TRP A N 1
ATOM 769 C CA . TRP A 1 100 ? -5.264 4.794 14.946 1.00 88.31 100 TRP A CA 1
ATOM 770 C C . TRP A 1 100 ? -6.764 4.815 15.220 1.00 88.31 100 TRP A C 1
ATOM 772 O O . TRP A 1 100 ? -7.554 4.950 14.276 1.00 88.31 100 TRP A O 1
ATOM 782 N N . PRO A 1 101 ? -7.191 4.728 16.489 1.00 87.25 101 PRO A N 1
ATOM 783 C CA . PRO A 1 101 ? -8.572 5.029 16.827 1.00 87.25 101 PRO A CA 1
ATOM 784 C C . PRO A 1 101 ? -8.867 6.489 16.472 1.00 87.25 101 PRO A C 1
ATOM 786 O O . PRO A 1 101 ? -8.010 7.356 16.631 1.00 87.25 101 PRO A O 1
ATOM 789 N N . GLU A 1 102 ? -10.096 6.780 16.038 1.00 82.81 102 GLU A N 1
ATOM 790 C CA . GLU A 1 102 ? -10.485 8.098 15.507 1.00 82.81 102 GLU A CA 1
ATOM 791 C C . GLU A 1 102 ? -10.103 9.270 16.429 1.00 82.81 102 GLU A C 1
ATOM 793 O O . GLU A 1 102 ? -9.676 10.326 15.974 1.00 82.81 102 GLU A O 1
ATOM 798 N N . LYS A 1 103 ? -10.194 9.056 17.744 1.00 82.62 103 LYS A N 1
ATOM 799 C CA . LYS A 1 103 ? -9.865 10.046 18.779 1.00 82.62 103 LYS A CA 1
ATOM 800 C C . LYS A 1 103 ? -8.366 10.371 18.916 1.00 82.62 103 LYS A C 1
ATOM 802 O O . LYS A 1 103 ? -8.041 11.391 19.511 1.00 82.62 103 LYS A O 1
ATOM 807 N N . GLU A 1 104 ? -7.477 9.505 18.427 1.00 81.25 104 GLU A N 1
ATOM 808 C CA . GLU A 1 104 ? -6.012 9.641 18.529 1.00 81.25 104 GLU A CA 1
ATOM 809 C C . GLU A 1 104 ? -5.367 10.034 17.190 1.00 81.25 104 GLU A C 1
ATOM 811 O O . GLU A 1 104 ? -4.144 10.086 17.075 1.00 81.25 104 GLU A O 1
ATOM 816 N N . ILE A 1 105 ? -6.158 10.299 16.148 1.00 70.00 105 ILE A N 1
ATOM 817 C CA . ILE A 1 105 ? -5.605 10.665 14.844 1.00 70.00 105 ILE A CA 1
ATOM 818 C C . ILE A 1 105 ? -4.868 12.011 14.948 1.00 70.00 105 ILE A C 1
ATOM 820 O O . ILE A 1 105 ? -5.357 12.976 15.535 1.00 70.00 105 ILE A O 1
ATOM 824 N N . GLY A 1 106 ? -3.670 12.064 14.363 1.00 67.44 106 GLY A N 1
ATOM 825 C CA . GLY A 1 106 ? -2.715 13.165 14.523 1.00 67.44 106 GLY A CA 1
ATOM 826 C C . GLY A 1 106 ? -1.686 12.921 15.626 1.00 67.44 106 GLY A C 1
ATOM 827 O O . GLY A 1 106 ? -0.642 13.572 15.629 1.00 67.44 106 GLY A O 1
ATOM 828 N N . ASN A 1 107 ? -1.926 11.940 16.500 1.00 76.56 107 ASN A N 1
ATOM 829 C CA . ASN A 1 107 ? -0.937 11.426 17.436 1.00 76.56 107 ASN A CA 1
ATOM 830 C C . ASN A 1 107 ? -0.267 10.171 16.854 1.00 76.56 107 ASN A C 1
ATOM 832 O O . ASN A 1 107 ? -0.652 9.035 17.130 1.00 76.56 107 ASN A O 1
ATOM 836 N N . TRP A 1 108 ? 0.725 10.395 15.994 1.00 68.56 108 TRP A N 1
ATOM 837 C CA . TRP A 1 108 ? 1.418 9.347 15.238 1.00 68.56 108 TRP A CA 1
ATOM 838 C C . TRP A 1 108 ? 2.181 8.350 16.127 1.00 68.56 108 TRP A C 1
ATOM 840 O O . TRP A 1 108 ? 2.397 7.220 15.701 1.00 68.56 108 TRP A O 1
ATOM 850 N N . GLU A 1 109 ? 2.511 8.714 17.371 1.00 75.69 109 GLU A N 1
ATOM 851 C CA . GLU A 1 109 ? 3.154 7.815 18.344 1.00 75.69 109 GLU A CA 1
ATOM 852 C C . GLU A 1 109 ? 2.231 6.678 18.816 1.00 75.69 109 GLU A C 1
ATOM 854 O O . GLU A 1 109 ? 2.713 5.633 19.244 1.00 75.69 109 GLU A O 1
ATOM 859 N N . ASN A 1 110 ? 0.911 6.850 18.693 1.00 81.06 110 ASN A N 1
ATOM 860 C CA . ASN A 1 110 ? -0.092 5.880 19.142 1.00 81.06 110 ASN A CA 1
ATOM 861 C C . ASN A 1 110 ? -0.534 4.905 18.036 1.00 81.06 110 ASN A C 1
ATOM 863 O O . ASN A 1 110 ? -1.618 4.327 18.127 1.00 81.06 110 ASN A O 1
ATOM 867 N N . ALA A 1 111 ? 0.269 4.742 16.982 1.00 84.12 111 ALA A N 1
ATOM 868 C CA . ALA A 1 111 ? -0.022 3.787 15.918 1.00 84.12 111 ALA A CA 1
ATOM 869 C C . ALA A 1 111 ? 0.013 2.350 16.456 1.00 84.12 111 ALA A C 1
ATOM 871 O O . ALA A 1 111 ? 1.012 1.917 17.031 1.00 84.12 111 ALA A O 1
ATOM 872 N N . GLU A 1 112 ? -1.054 1.588 16.228 1.00 88.44 112 GLU A N 1
ATOM 873 C CA . GLU A 1 112 ? -1.082 0.154 16.511 1.00 88.44 112 GLU A CA 1
ATOM 874 C C . GLU A 1 112 ? -0.780 -0.622 15.227 1.00 88.44 112 GLU A C 1
ATOM 876 O O . GLU A 1 112 ? -1.472 -0.451 14.223 1.00 88.44 112 GLU A O 1
ATOM 881 N N . ALA A 1 113 ? 0.252 -1.469 15.246 1.00 89.38 113 ALA A N 1
ATOM 882 C CA . ALA A 1 113 ? 0.551 -2.363 14.131 1.00 89.38 113 ALA A CA 1
ATOM 883 C C . ALA A 1 113 ? -0.537 -3.439 14.005 1.00 89.38 113 ALA A C 1
ATOM 885 O O . ALA A 1 113 ? -0.948 -4.041 14.997 1.00 89.38 113 ALA A O 1
ATOM 886 N N . ILE A 1 114 ? -0.981 -3.699 12.777 1.00 90.25 114 ILE A N 1
ATOM 887 C CA . ILE A 1 114 ? -2.013 -4.686 12.473 1.00 90.25 114 ILE A CA 1
ATOM 888 C C . ILE A 1 114 ? -1.383 -5.843 11.717 1.00 90.25 114 ILE A C 1
ATOM 890 O O . ILE A 1 114 ? -0.851 -5.680 10.618 1.00 90.25 114 ILE A O 1
ATOM 894 N N . GLU A 1 115 ? -1.478 -7.033 12.302 1.00 87.69 115 GLU A N 1
ATOM 895 C CA . GLU A 1 115 ? -1.069 -8.254 11.624 1.00 87.69 115 GLU A CA 1
ATOM 896 C C . GLU A 1 115 ? -2.050 -8.592 10.499 1.00 87.69 115 GLU A C 1
ATOM 898 O O . GLU A 1 115 ? -3.267 -8.677 10.692 1.00 87.69 115 GLU A O 1
ATOM 903 N N . LEU A 1 116 ? -1.502 -8.801 9.305 1.00 87.31 116 LEU A N 1
ATOM 904 C CA . LEU A 1 116 ? -2.259 -9.242 8.144 1.00 87.31 116 LEU A CA 1
ATOM 905 C C . LEU A 1 116 ? -2.330 -10.764 8.121 1.00 87.31 116 LEU A C 1
ATOM 907 O O . LEU A 1 116 ? -1.313 -11.451 8.228 1.00 87.31 116 LEU A O 1
ATOM 911 N N . ALA A 1 117 ? -3.526 -11.304 7.901 1.00 82.06 117 ALA A N 1
ATOM 912 C CA . ALA A 1 117 ? -3.659 -12.723 7.610 1.00 82.06 117 ALA A CA 1
ATOM 913 C C . ALA A 1 117 ? -3.271 -12.965 6.145 1.00 82.06 117 ALA A C 1
ATOM 915 O O . ALA A 1 117 ? -3.884 -12.401 5.241 1.00 82.06 117 ALA A O 1
ATOM 916 N N . THR A 1 118 ? -2.253 -13.795 5.915 1.00 78.25 118 THR A N 1
ATOM 917 C CA . THR A 1 118 ? -1.743 -14.126 4.577 1.00 78.25 118 THR A CA 1
ATOM 918 C C . THR A 1 118 ? -1.704 -15.641 4.383 1.00 78.25 118 THR A C 1
ATOM 920 O O . THR A 1 118 ? -1.271 -16.377 5.268 1.00 78.25 118 THR A O 1
ATOM 923 N N . SER A 1 119 ? -2.184 -16.131 3.236 1.00 65.19 119 SER A N 1
ATOM 924 C CA . SER A 1 119 ? -2.063 -17.547 2.847 1.00 65.19 119 SER A CA 1
ATOM 925 C C . SER A 1 119 ? -0.885 -17.816 1.910 1.00 65.19 119 SER A C 1
ATOM 927 O O . SER A 1 119 ? -0.380 -18.935 1.892 1.00 65.19 119 SER A O 1
ATOM 929 N N . ASP A 1 120 ? -0.452 -16.804 1.152 1.00 65.38 120 ASP A N 1
ATOM 930 C CA . ASP A 1 120 ? 0.650 -16.878 0.184 1.00 65.38 120 ASP A CA 1
ATOM 931 C C . ASP A 1 120 ? 1.355 -15.511 0.078 1.00 65.38 120 ASP A C 1
ATOM 933 O O . ASP A 1 120 ? 1.285 -14.800 -0.926 1.00 65.38 120 ASP A O 1
ATOM 937 N N . GLY A 1 121 ? 1.937 -15.072 1.199 1.00 69.06 121 GLY A N 1
ATOM 938 C CA . GLY A 1 121 ? 2.545 -13.746 1.315 1.00 69.06 121 GLY A CA 1
ATOM 939 C C . GLY A 1 121 ? 1.548 -12.610 1.056 1.00 69.06 121 GLY A C 1
ATOM 940 O O . GLY A 1 121 ? 0.373 -12.682 1.414 1.00 69.06 121 GLY A O 1
ATOM 941 N N . VAL A 1 122 ? 2.012 -11.538 0.420 1.00 76.75 122 VAL A N 1
ATOM 942 C CA . VAL A 1 122 ? 1.245 -10.291 0.259 1.00 76.75 122 VAL A CA 1
ATOM 943 C C . VAL A 1 122 ? 0.033 -10.427 -0.689 1.00 76.75 122 VAL A C 1
ATOM 945 O O . VAL A 1 122 ? -0.887 -9.612 -0.645 1.00 76.75 122 VAL A O 1
ATOM 948 N N . ILE A 1 123 ? -0.015 -11.472 -1.525 1.00 70.81 123 ILE A N 1
ATOM 949 C CA . ILE A 1 123 ? -0.979 -11.619 -2.635 1.00 70.81 123 ILE A CA 1
ATOM 950 C C . ILE A 1 123 ? -2.437 -11.724 -2.157 1.00 70.81 123 ILE A C 1
ATOM 952 O O . ILE A 1 123 ? -3.336 -11.207 -2.821 1.00 70.81 123 ILE A O 1
ATOM 956 N N . ASP A 1 124 ? -2.662 -12.342 -0.998 1.00 73.56 124 ASP A N 1
ATOM 957 C CA . ASP A 1 124 ? -3.992 -12.559 -0.414 1.00 73.56 124 ASP A CA 1
ATOM 958 C C . ASP A 1 124 ? -4.093 -11.966 0.999 1.00 73.56 124 ASP A C 1
ATOM 960 O O . ASP A 1 124 ? -4.734 -12.533 1.885 1.00 73.56 124 ASP A O 1
ATOM 964 N N . ALA A 1 125 ? -3.440 -10.824 1.229 1.00 86.12 125 ALA A 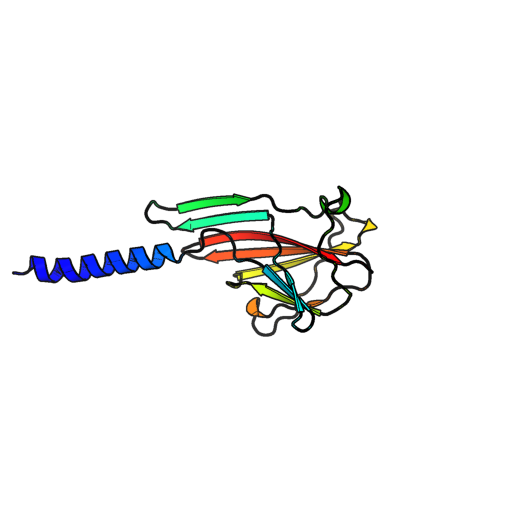N 1
ATOM 965 C CA . ALA A 1 125 ? -3.469 -10.164 2.525 1.00 86.12 125 ALA A CA 1
ATOM 966 C C . ALA A 1 125 ? -4.897 -9.765 2.929 1.00 86.12 125 ALA A C 1
ATOM 968 O O . ALA A 1 125 ? -5.608 -9.051 2.210 1.00 86.12 125 ALA A O 1
ATOM 969 N N . VAL A 1 126 ? -5.303 -10.214 4.115 1.00 89.25 126 VAL A N 1
ATOM 970 C CA . VAL A 1 126 ? -6.589 -9.889 4.726 1.00 89.25 126 VAL A CA 1
ATOM 971 C C . VAL A 1 126 ? -6.368 -8.981 5.927 1.00 89.25 126 VAL A C 1
ATOM 973 O O . VAL A 1 126 ? -5.739 -9.367 6.914 1.00 89.25 126 VAL A O 1
ATOM 976 N N . LEU A 1 127 ? -6.944 -7.784 5.846 1.00 88.38 127 LEU A N 1
ATOM 977 C CA . LEU A 1 127 ? -7.037 -6.828 6.938 1.00 88.38 127 LEU A CA 1
ATOM 978 C C . LEU A 1 127 ? -8.262 -7.148 7.799 1.00 88.38 127 LEU A C 1
ATOM 980 O O . LEU A 1 127 ? -9.396 -7.124 7.313 1.00 88.38 127 LEU A O 1
ATOM 984 N N . GLN A 1 128 ? -8.032 -7.419 9.083 1.00 88.75 128 GLN A N 1
ATOM 985 C CA . GLN A 1 128 ? -9.094 -7.533 10.079 1.00 88.75 128 GLN A CA 1
ATOM 986 C C . GLN A 1 128 ? -9.371 -6.161 10.681 1.00 88.75 128 GLN A C 1
ATOM 988 O O . GLN A 1 128 ? -8.555 -5.617 11.424 1.00 88.75 128 GLN A O 1
ATOM 993 N N . VAL A 1 129 ? -10.527 -5.595 10.350 1.00 85.50 129 VAL A N 1
ATOM 994 C CA . VAL A 1 129 ? -10.928 -4.295 10.878 1.00 85.50 129 VAL A CA 1
ATOM 995 C C . VAL A 1 129 ? -11.442 -4.450 12.307 1.00 85.50 129 VAL A C 1
ATOM 997 O O . VAL A 1 129 ? -12.393 -5.191 12.563 1.00 85.50 129 VAL A O 1
ATOM 1000 N N . GLN A 1 130 ? -10.822 -3.717 13.231 1.00 82.62 130 GLN A N 1
ATOM 1001 C CA . GLN A 1 130 ? -11.207 -3.656 14.634 1.00 82.62 130 GLN A CA 1
ATOM 1002 C C . GLN A 1 130 ? -12.602 -3.019 14.817 1.00 82.62 130 GLN A C 1
ATOM 1004 O O . GLN A 1 130 ? -12.969 -2.101 14.075 1.00 82.62 130 GLN A O 1
ATOM 1009 N N . PRO A 1 131 ? -13.387 -3.454 15.822 1.00 82.81 131 PRO A N 1
ATOM 1010 C CA . PRO A 1 131 ? -14.637 -2.794 16.186 1.00 82.81 131 PRO A CA 1
ATOM 1011 C C . PRO A 1 131 ? -14.411 -1.360 16.681 1.00 82.81 131 PRO A C 1
ATOM 1013 O O . PRO A 1 131 ? -13.735 -1.152 17.684 1.00 82.81 131 PRO A O 1
ATOM 1016 N N . GLY A 1 132 ? -15.029 -0.378 16.025 1.00 83.88 132 GLY A N 1
ATOM 1017 C CA . GLY A 1 132 ? -14.926 1.040 16.382 1.00 83.88 132 GLY A CA 1
ATOM 1018 C C . GLY A 1 132 ? -14.659 1.923 15.165 1.00 83.88 132 GLY A C 1
ATOM 1019 O O . GLY A 1 132 ? -14.635 1.443 14.032 1.00 83.88 132 GLY A O 1
ATOM 1020 N N . SER A 1 133 ? -14.455 3.219 15.407 1.00 85.25 133 SER A N 1
ATOM 1021 C CA . SER A 1 133 ? -13.991 4.143 14.372 1.00 85.25 133 SER A CA 1
ATOM 1022 C C . SER A 1 133 ? -12.468 4.215 14.368 1.00 85.25 133 SER A C 1
ATOM 1024 O O . SER A 1 133 ? -11.865 4.572 15.383 1.00 85.25 133 SER A O 1
ATOM 1026 N N . TYR A 1 134 ? -11.856 3.904 13.228 1.00 86.75 134 TYR A N 1
ATOM 1027 C CA . TYR A 1 134 ? -10.404 3.822 13.065 1.00 86.75 134 TYR A CA 1
ATOM 1028 C C . TYR A 1 134 ? -9.977 4.343 11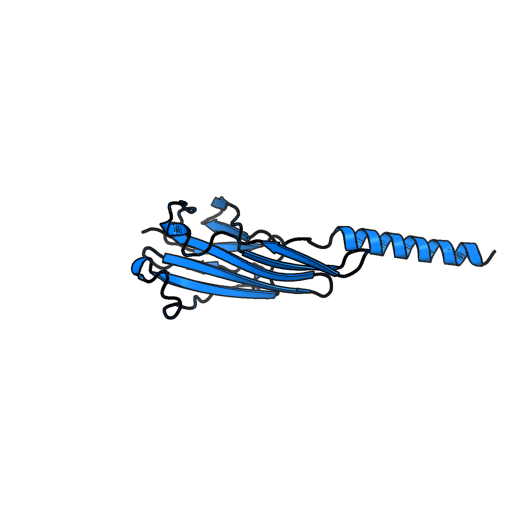.696 1.00 86.75 134 TYR A C 1
ATOM 1030 O O . TYR A 1 134 ? -10.697 4.181 10.709 1.00 86.75 134 TYR A O 1
ATOM 1038 N N . VAL A 1 135 ? -8.775 4.909 11.630 1.00 86.00 135 VAL A N 1
ATOM 1039 C CA . VAL A 1 135 ? -8.051 5.115 10.373 1.00 86.00 135 VAL A CA 1
ATOM 1040 C C . VAL A 1 135 ? -6.939 4.087 10.285 1.00 86.00 135 VAL A C 1
ATOM 1042 O O . VAL A 1 135 ? -6.177 3.914 11.229 1.00 86.00 135 VAL A O 1
ATOM 1045 N N . TYR A 1 136 ? -6.863 3.416 9.146 1.00 87.25 136 TYR A N 1
ATOM 1046 C CA . TYR A 1 136 ? -5.827 2.465 8.787 1.00 87.25 136 TYR A CA 1
ATOM 1047 C C . TYR A 1 136 ? -4.932 3.100 7.738 1.00 87.25 136 TYR A C 1
ATOM 1049 O O . TYR A 1 136 ? -5.435 3.674 6.769 1.00 87.25 136 TYR A O 1
ATOM 1057 N N . GLN A 1 137 ? -3.627 2.941 7.907 1.00 88.69 137 GLN A N 1
ATOM 1058 C CA . GLN A 1 137 ? -2.643 3.216 6.875 1.00 88.69 137 GLN A CA 1
ATOM 1059 C C . GLN A 1 137 ? -2.058 1.889 6.407 1.00 88.69 137 GLN A C 1
ATOM 1061 O O . GLN A 1 137 ? -1.602 1.079 7.211 1.00 88.69 137 GLN A O 1
ATOM 1066 N N . ILE A 1 138 ? -2.109 1.670 5.099 1.00 90.94 138 ILE A N 1
ATOM 1067 C CA . ILE A 1 138 ? -1.522 0.528 4.414 1.00 90.94 138 ILE A CA 1
ATOM 1068 C C . ILE A 1 138 ? -0.284 1.030 3.682 1.00 90.94 138 ILE A C 1
ATOM 1070 O O . ILE A 1 138 ? -0.415 1.832 2.758 1.00 90.94 138 ILE A O 1
ATOM 1074 N N . SER A 1 139 ? 0.888 0.550 4.076 1.00 92.19 139 SER A N 1
ATOM 1075 C CA . SER A 1 139 ? 2.164 0.892 3.451 1.00 92.19 139 SER A CA 1
ATOM 1076 C C . SER A 1 139 ? 2.664 -0.296 2.635 1.00 92.19 139 SER A C 1
ATOM 1078 O O . SER A 1 139 ? 2.788 -1.405 3.156 1.00 92.19 139 SER A O 1
ATOM 1080 N N . ALA A 1 140 ? 2.919 -0.058 1.353 1.00 93.25 140 ALA A N 1
ATOM 1081 C CA . ALA A 1 140 ? 3.378 -1.047 0.389 1.00 93.25 140 ALA A CA 1
ATOM 1082 C C . ALA A 1 140 ? 4.712 -0.618 -0.229 1.00 93.25 140 ALA A C 1
ATOM 1084 O O . ALA A 1 140 ? 4.872 0.555 -0.573 1.00 93.25 140 ALA A O 1
ATOM 1085 N N . ASP A 1 141 ? 5.622 -1.572 -0.402 1.00 95.00 141 ASP A N 1
ATOM 1086 C CA . ASP A 1 141 ? 6.954 -1.368 -0.973 1.00 95.00 141 ASP A CA 1
ATOM 1087 C C . ASP A 1 141 ? 7.215 -2.348 -2.127 1.00 95.00 141 ASP A C 1
ATOM 1089 O O . ASP A 1 141 ? 6.794 -3.510 -2.089 1.00 95.00 141 ASP A O 1
ATOM 1093 N N . TRP A 1 142 ? 7.875 -1.850 -3.170 1.00 95.12 142 TRP A N 1
ATOM 1094 C CA . TRP A 1 142 ? 8.335 -2.622 -4.318 1.00 95.12 142 TRP A CA 1
ATOM 1095 C C . TRP A 1 142 ? 9.839 -2.400 -4.504 1.00 95.12 142 TRP A C 1
ATOM 1097 O O . TRP A 1 142 ? 10.269 -1.258 -4.664 1.00 95.12 142 TRP A O 1
ATOM 1107 N N . ASP A 1 143 ? 10.604 -3.487 -4.608 1.00 94.88 143 ASP A N 1
ATOM 1108 C CA . ASP A 1 143 ? 12.065 -3.493 -4.790 1.00 94.88 143 ASP A CA 1
ATOM 1109 C C . ASP A 1 143 ? 12.442 -4.276 -6.062 1.00 94.88 143 ASP A C 1
ATOM 1111 O O . ASP A 1 143 ? 13.084 -5.332 -6.063 1.00 94.88 143 ASP A O 1
ATOM 1115 N N . GLY A 1 144 ? 11.940 -3.795 -7.200 1.00 92.12 144 GLY A N 1
ATOM 1116 C CA . GLY A 1 144 ? 12.140 -4.417 -8.501 1.00 92.12 144 GLY A CA 1
ATOM 1117 C C . GLY A 1 144 ? 13.272 -3.780 -9.312 1.00 92.12 144 GLY A C 1
ATOM 1118 O O . GLY A 1 144 ? 13.461 -2.571 -9.364 1.00 92.12 144 GLY A O 1
ATOM 1119 N N . LEU A 1 145 ? 13.959 -4.589 -10.124 1.00 89.00 145 LEU A N 1
ATOM 1120 C CA . LEU A 1 145 ? 15.022 -4.096 -11.022 1.00 89.00 145 LEU A CA 1
ATOM 1121 C C . LEU A 1 145 ? 14.547 -3.095 -12.090 1.00 89.00 145 LEU A C 1
ATOM 1123 O O . LEU A 1 145 ? 15.349 -2.345 -12.644 1.00 89.00 145 LEU A O 1
ATOM 1127 N N . LEU A 1 146 ? 13.272 -3.163 -12.475 1.00 91.94 146 LEU A N 1
ATOM 1128 C CA . LEU A 1 146 ? 12.691 -2.296 -13.505 1.00 91.94 146 LEU A CA 1
ATOM 1129 C C . LEU A 1 146 ? 11.843 -1.175 -12.911 1.00 91.94 146 LEU A C 1
ATOM 1131 O O . LEU A 1 146 ? 11.521 -0.227 -13.626 1.00 91.94 146 LEU A O 1
ATOM 1135 N N . TYR A 1 147 ? 11.444 -1.310 -11.654 1.00 93.75 147 TYR A N 1
ATOM 1136 C CA . TYR A 1 147 ? 10.626 -0.356 -10.935 1.00 93.75 147 TYR A CA 1
ATOM 1137 C C . TYR A 1 147 ? 10.773 -0.607 -9.441 1.00 93.75 147 TYR A C 1
ATOM 1139 O O . TYR A 1 147 ? 10.798 -1.754 -9.009 1.00 93.75 147 TYR A O 1
ATOM 1147 N N . GLU A 1 148 ? 10.803 0.464 -8.675 1.00 96.00 148 GLU A N 1
ATOM 1148 C CA . GLU A 1 148 ? 10.888 0.437 -7.223 1.00 96.00 148 GLU A CA 1
ATOM 1149 C C . GLU A 1 148 ? 10.087 1.609 -6.663 1.00 96.00 148 GLU A C 1
ATOM 1151 O O . GLU A 1 148 ? 9.845 2.605 -7.361 1.00 96.00 148 GLU A O 1
ATOM 1156 N N . GLY A 1 149 ? 9.679 1.511 -5.408 1.00 95.69 149 GLY A N 1
ATOM 1157 C CA . GLY A 1 149 ? 9.046 2.622 -4.721 1.00 95.69 149 GLY A CA 1
ATOM 1158 C C . GLY A 1 149 ? 8.043 2.196 -3.672 1.00 95.69 149 GLY A C 1
ATOM 1159 O O . GLY A 1 149 ? 7.754 1.017 -3.485 1.00 95.69 149 GLY A O 1
ATOM 1160 N N . THR A 1 150 ? 7.470 3.200 -3.025 1.00 94.75 150 THR A N 1
ATOM 1161 C CA . THR A 1 150 ? 6.544 3.042 -1.911 1.00 94.75 150 THR A CA 1
ATOM 1162 C C . THR A 1 150 ? 5.203 3.677 -2.231 1.00 94.75 150 THR A C 1
ATOM 1164 O O . THR A 1 150 ? 5.116 4.671 -2.957 1.00 94.75 150 THR A O 1
ATOM 1167 N N . ALA A 1 151 ? 4.137 3.114 -1.671 1.00 92.56 151 ALA A N 1
ATOM 1168 C CA . ALA A 1 151 ? 2.820 3.728 -1.675 1.00 92.56 151 ALA A CA 1
ATOM 1169 C C . ALA A 1 151 ? 2.133 3.568 -0.317 1.00 92.56 151 ALA A C 1
ATOM 1171 O O . ALA A 1 151 ? 2.173 2.504 0.300 1.00 92.56 151 ALA A O 1
ATOM 1172 N N . GLU A 1 152 ? 1.460 4.626 0.115 1.00 90.56 152 GLU A N 1
ATOM 1173 C CA . GLU A 1 152 ? 0.712 4.691 1.363 1.00 90.56 152 GLU A CA 1
ATOM 1174 C C . GLU A 1 152 ? -0.759 4.964 1.074 1.00 90.56 152 GLU A C 1
ATOM 1176 O O . GLU A 1 152 ? -1.116 6.000 0.513 1.00 90.56 152 GLU A O 1
ATOM 1181 N N . TYR A 1 153 ? -1.629 4.048 1.483 1.00 87.44 153 TYR A N 1
ATOM 1182 C CA . TYR A 1 153 ? -3.072 4.140 1.290 1.00 87.44 153 TYR A CA 1
ATOM 1183 C C . TYR A 1 153 ? -3.760 4.309 2.635 1.00 87.44 153 TYR A C 1
ATOM 1185 O O . TYR A 1 153 ? -3.396 3.649 3.604 1.00 87.44 153 TYR A O 1
ATOM 1193 N N . CYS A 1 154 ? -4.804 5.130 2.681 1.00 83.56 154 CYS A N 1
ATOM 1194 C CA . CYS A 1 154 ? -5.577 5.334 3.898 1.00 83.56 154 CYS A CA 1
ATOM 1195 C C . CYS A 1 154 ? -6.994 4.765 3.753 1.00 83.56 154 CYS A C 1
ATOM 1197 O O . CYS A 1 154 ? -7.660 4.947 2.730 1.00 83.56 154 CYS A O 1
ATOM 1199 N N . LEU A 1 155 ? -7.482 4.095 4.796 1.00 82.69 155 LEU A N 1
ATOM 1200 C CA . LEU A 1 155 ? -8.850 3.591 4.903 1.00 82.69 155 LEU A CA 1
ATOM 1201 C C . LEU A 1 155 ? -9.447 4.058 6.228 1.00 82.69 155 LEU A C 1
ATOM 1203 O O . LEU A 1 155 ? -8.848 3.864 7.277 1.00 82.69 155 LEU A O 1
ATOM 1207 N N . TYR A 1 156 ? -10.657 4.610 6.199 1.00 81.19 156 TYR A N 1
ATOM 1208 C CA . TYR A 1 156 ? -11.401 4.914 7.420 1.00 81.19 156 TYR A CA 1
ATOM 1209 C C . TYR A 1 156 ? -12.574 3.971 7.578 1.00 81.19 156 TYR A C 1
ATOM 1211 O O . TYR A 1 156 ? -13.369 3.744 6.663 1.00 81.19 156 TYR A O 1
ATOM 1219 N N . VAL A 1 157 ? -12.695 3.467 8.790 1.00 79.50 157 VAL A N 1
ATOM 1220 C CA . VAL A 1 157 ? -13.783 2.617 9.231 1.00 79.50 157 VAL A CA 1
ATOM 1221 C C . VAL A 1 157 ? -14.565 3.422 10.246 1.00 79.50 157 VAL A C 1
ATOM 1223 O O . VAL A 1 157 ? -13.979 4.005 11.156 1.00 79.50 157 VAL A O 1
ATOM 1226 N N . LYS A 1 158 ? -15.887 3.447 10.087 1.00 76.69 158 LYS A N 1
ATOM 1227 C CA . LYS A 1 158 ? -16.790 4.086 11.039 1.00 76.69 158 LYS A CA 1
ATOM 1228 C C . LYS A 1 158 ? -17.663 3.025 11.694 1.00 76.69 158 LYS A C 1
ATOM 1230 O O . LYS A 1 158 ? -18.254 2.217 10.976 1.00 76.69 158 LYS A O 1
ATOM 1235 N N . ALA A 1 159 ? -17.736 3.054 13.023 1.00 71.50 159 ALA A N 1
ATOM 1236 C CA . ALA A 1 159 ? -18.700 2.260 13.785 1.00 71.50 159 ALA A CA 1
ATOM 1237 C C . ALA A 1 159 ? -20.127 2.817 13.698 1.00 71.50 159 ALA A C 1
ATOM 1239 O O . ALA A 1 159 ? -20.289 4.055 13.561 1.00 71.50 159 ALA A O 1
#